Protein AF-A0AAD9PYA9-F1 (afdb_monomer_lite)

pLDDT: mean 81.04, std 16.42, range [41.53, 97.19]

Sequence (142 aa):
MELMKQCRVSPTDNPFSYLWIANCVLYSVVTAFLLHKGWKKQGSNNSSVHKRKRSKWQIIYEGKAGSIRKRISIAKAETDRLKENRKVTKRGKRNREILQKECKVLSIASLVNYMERQKCELRKLKKAFGRKKKNEEARFID

Structure (mmCIF, N/CA/C/O backbone):
data_AF-A0AAD9PYA9-F1
#
_entry.id   AF-A0AAD9PYA9-F1
#
loop_
_atom_site.group_PDB
_atom_site.id
_atom_site.type_symbol
_atom_site.label_atom_id
_atom_site.label_alt_id
_atom_site.label_comp_id
_atom_site.label_asym_id
_atom_site.label_entity_id
_atom_site.label_seq_id
_atom_site.pdbx_PDB_ins_code
_atom_site.Cartn_x
_atom_site.Cartn_y
_atom_site.Cartn_z
_atom_site.occupancy
_atom_site.B_iso_or_equiv
_atom_site.auth_seq_id
_atom_site.auth_comp_id
_atom_site.auth_asym_id
_atom_site.auth_atom_id
_atom_site.pdbx_PDB_model_num
ATOM 1 N N . MET A 1 1 ? 17.446 -36.668 -40.098 1.00 47.34 1 MET A N 1
ATOM 2 C CA . MET A 1 1 ? 17.366 -38.096 -39.706 1.00 47.34 1 MET A CA 1
ATOM 3 C C . MET A 1 1 ? 18.729 -38.804 -39.697 1.00 47.34 1 MET A C 1
ATOM 5 O O . MET A 1 1 ? 18.768 -39.981 -39.372 1.00 47.34 1 MET A O 1
ATOM 9 N N . GLU A 1 2 ? 19.853 -38.130 -39.974 1.00 52.38 2 GLU A N 1
ATOM 10 C CA . GLU A 1 2 ? 21.176 -38.786 -40.050 1.00 52.38 2 GLU A CA 1
ATOM 11 C C . GLU A 1 2 ? 21.910 -38.997 -38.719 1.00 52.38 2 GLU A C 1
ATOM 13 O O . GLU A 1 2 ? 22.774 -39.863 -38.647 1.00 52.38 2 GLU A O 1
ATOM 18 N N . LEU A 1 3 ? 21.529 -38.311 -37.635 1.00 50.03 3 LEU A N 1
ATOM 19 C CA . LEU A 1 3 ? 22.185 -38.481 -36.327 1.00 50.03 3 LEU A CA 1
ATOM 20 C C . LEU A 1 3 ? 21.914 -39.847 -35.670 1.00 50.03 3 LEU A C 1
ATOM 22 O O . LEU A 1 3 ? 22.751 -40.349 -34.929 1.00 50.03 3 LEU A O 1
ATOM 26 N N . MET A 1 4 ? 20.776 -40.488 -35.962 1.00 52.62 4 MET A N 1
ATOM 27 C CA . MET A 1 4 ? 20.427 -41.780 -35.347 1.00 52.62 4 MET A CA 1
ATOM 28 C C . MET A 1 4 ? 21.204 -42.969 -35.932 1.00 52.62 4 MET A C 1
ATOM 30 O O . MET A 1 4 ? 21.279 -44.015 -35.294 1.00 52.62 4 MET A O 1
ATOM 34 N N . LYS A 1 5 ? 21.842 -42.814 -37.102 1.00 54.00 5 LYS A N 1
ATOM 35 C CA . LYS A 1 5 ? 22.687 -43.866 -37.695 1.00 54.00 5 LYS A CA 1
ATOM 36 C C . LYS A 1 5 ? 24.074 -43.959 -37.048 1.00 54.00 5 LYS A C 1
ATOM 38 O O . LYS A 1 5 ? 24.708 -45.005 -37.140 1.00 54.00 5 LYS A O 1
ATOM 43 N N . GLN A 1 6 ? 24.536 -42.906 -36.368 1.00 54.19 6 GLN A N 1
ATOM 44 C CA . GLN A 1 6 ? 25.877 -42.857 -35.774 1.00 54.19 6 GLN A CA 1
ATOM 45 C C . GLN A 1 6 ? 25.974 -43.560 -34.406 1.00 54.19 6 GLN A C 1
ATOM 47 O O . GLN A 1 6 ? 27.059 -43.986 -34.025 1.00 54.19 6 GLN A O 1
ATOM 52 N N . CYS A 1 7 ? 24.859 -43.742 -33.685 1.00 54.41 7 CYS A N 1
ATOM 53 C CA . CYS A 1 7 ? 24.863 -44.290 -32.320 1.00 54.41 7 CYS A CA 1
ATOM 54 C C . CYS A 1 7 ? 24.651 -45.814 -32.205 1.00 54.41 7 CYS A C 1
ATOM 56 O O . CYS A 1 7 ? 24.623 -46.308 -31.085 1.00 54.41 7 CYS A O 1
ATOM 58 N N . ARG A 1 8 ? 24.508 -46.571 -33.308 1.00 55.31 8 ARG A N 1
ATOM 59 C CA . ARG A 1 8 ? 24.238 -48.035 -33.295 1.00 55.31 8 ARG A CA 1
ATOM 60 C C . ARG A 1 8 ? 23.167 -48.474 -32.269 1.00 55.31 8 ARG A C 1
ATOM 62 O O . ARG A 1 8 ? 23.304 -49.518 -31.643 1.00 55.31 8 ARG A O 1
ATOM 69 N N . VAL A 1 9 ? 22.094 -47.702 -32.086 1.00 56.06 9 VAL A N 1
ATOM 70 C CA . VAL A 1 9 ? 20.953 -48.135 -31.261 1.00 56.06 9 VAL A CA 1
ATOM 71 C C . VAL A 1 9 ? 19.814 -48.493 -32.200 1.00 56.06 9 VAL A C 1
ATOM 73 O O . VAL A 1 9 ? 19.124 -47.615 -32.716 1.00 56.06 9 VAL A O 1
ATOM 76 N N . SER A 1 10 ? 19.666 -49.789 -32.471 1.00 57.28 10 SER A N 1
ATOM 77 C CA . SER A 1 10 ? 18.515 -50.309 -33.203 1.00 57.28 10 SER A CA 1
ATOM 78 C C . SER A 1 10 ? 17.271 -50.240 -32.304 1.00 57.28 10 SER A C 1
ATOM 80 O O . SER A 1 10 ? 17.370 -50.598 -31.126 1.00 57.28 10 SER A O 1
ATOM 82 N N . PRO A 1 11 ? 16.090 -49.842 -32.819 1.00 59.34 11 PRO A N 1
ATOM 83 C CA . PRO A 1 11 ? 14.833 -49.905 -32.065 1.00 59.34 11 PRO A CA 1
ATOM 84 C C . PRO A 1 11 ? 14.515 -51.316 -31.550 1.00 59.34 11 PRO A C 1
ATOM 86 O O . PRO A 1 11 ? 13.754 -51.470 -30.599 1.00 59.34 11 PRO A O 1
ATOM 89 N N . THR A 1 12 ? 15.094 -52.329 -32.196 1.00 61.72 12 THR A N 1
ATOM 90 C CA . THR A 1 12 ? 14.860 -53.750 -31.938 1.00 61.72 12 THR A CA 1
ATOM 91 C C . THR A 1 12 ? 15.663 -54.284 -30.750 1.00 61.72 12 THR A C 1
ATOM 93 O O . THR A 1 12 ? 15.194 -55.199 -30.083 1.00 61.72 12 THR A O 1
ATOM 96 N N . ASP A 1 13 ? 16.827 -53.699 -30.445 1.00 67.25 13 ASP A N 1
ATOM 97 C CA . ASP A 1 13 ? 17.732 -54.222 -29.408 1.00 67.25 13 ASP A CA 1
ATOM 98 C C . ASP A 1 13 ? 17.467 -53.592 -28.034 1.00 67.25 13 ASP A C 1
ATOM 100 O O . ASP A 1 13 ? 17.608 -54.251 -27.004 1.00 67.25 13 ASP A O 1
ATOM 104 N N . ASN A 1 14 ? 17.075 -52.309 -27.994 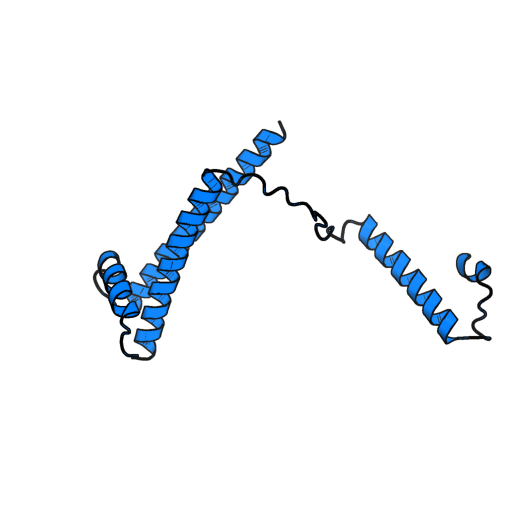1.00 67.75 14 ASN A N 1
ATOM 105 C CA . ASN A 1 14 ? 16.691 -51.646 -26.747 1.00 67.75 14 ASN A CA 1
ATOM 106 C C . ASN A 1 14 ? 15.717 -50.466 -26.981 1.00 67.75 14 ASN A C 1
ATOM 108 O O . ASN A 1 14 ? 16.143 -49.314 -27.153 1.00 67.75 14 ASN A O 1
ATOM 112 N N . PRO A 1 15 ? 14.396 -50.724 -26.980 1.00 74.88 15 PRO A N 1
ATOM 113 C CA . PRO A 1 15 ? 13.386 -49.739 -27.372 1.00 74.88 15 PRO A CA 1
ATOM 114 C C . PRO A 1 15 ? 13.323 -48.528 -26.428 1.00 74.88 15 PRO A C 1
ATOM 116 O O . PRO A 1 15 ? 13.040 -47.413 -26.870 1.00 74.88 15 PRO A O 1
ATOM 119 N N . PHE A 1 16 ? 13.645 -48.706 -25.142 1.00 74.94 16 PHE A N 1
ATOM 120 C CA . PHE A 1 16 ? 13.651 -47.618 -24.160 1.00 74.94 16 PHE A CA 1
ATOM 121 C C . PHE A 1 16 ? 14.825 -46.659 -24.358 1.00 74.94 16 PHE A C 1
ATOM 123 O O . PHE A 1 16 ? 14.646 -45.443 -24.284 1.00 74.94 16 PHE A O 1
ATOM 130 N N . SER A 1 17 ? 16.015 -47.184 -24.660 1.00 72.56 17 SER A N 1
ATOM 131 C CA . SER A 1 17 ? 17.191 -46.360 -24.956 1.00 72.56 17 SER A CA 1
ATOM 132 C C . SER A 1 17 ? 16.999 -45.561 -26.242 1.00 72.56 17 SER A C 1
ATOM 134 O O . SER A 1 17 ? 17.322 -44.374 -26.285 1.00 72.56 17 SER A O 1
ATOM 136 N N . TYR A 1 18 ? 16.411 -46.180 -27.269 1.00 78.00 18 TYR A N 1
ATOM 137 C CA . TYR A 1 18 ? 16.069 -45.489 -28.510 1.00 78.00 18 TYR A CA 1
ATOM 138 C C . TYR A 1 18 ? 15.050 -44.363 -28.272 1.00 78.00 18 TYR A C 1
ATOM 140 O O . TYR A 1 18 ? 15.261 -43.231 -28.710 1.00 78.00 18 TYR A O 1
ATOM 148 N N . LEU A 1 19 ? 13.981 -44.640 -27.513 1.00 82.44 19 LEU A N 1
ATOM 149 C CA . LEU A 1 19 ? 12.962 -43.645 -27.169 1.00 82.44 19 LEU A CA 1
ATOM 150 C C . LEU A 1 19 ? 13.542 -42.479 -26.353 1.00 82.44 19 LEU A C 1
ATOM 152 O O . LEU A 1 19 ? 13.210 -41.322 -26.612 1.00 82.44 19 LEU A O 1
ATOM 156 N N . TRP A 1 20 ? 14.438 -42.768 -25.406 1.00 81.44 20 TRP A N 1
ATOM 157 C CA . TRP A 1 20 ? 15.135 -41.757 -24.610 1.00 81.44 20 TRP A CA 1
ATOM 158 C C . TRP A 1 20 ? 15.976 -40.827 -25.490 1.00 81.44 20 TRP A C 1
ATOM 160 O O . TRP A 1 20 ? 15.843 -39.607 -25.400 1.00 81.44 20 TRP A O 1
ATOM 170 N N . ILE A 1 21 ? 16.795 -41.387 -26.387 1.00 83.81 21 ILE A N 1
ATOM 171 C CA . ILE A 1 21 ? 17.647 -40.609 -27.298 1.00 83.81 21 ILE A CA 1
ATOM 172 C C . ILE A 1 21 ? 16.791 -39.763 -28.244 1.00 83.81 21 ILE A C 1
ATOM 174 O O . ILE A 1 21 ? 17.053 -38.570 -28.404 1.00 83.81 21 ILE A O 1
ATOM 178 N N . ALA A 1 22 ? 15.736 -40.340 -28.825 1.00 83.31 22 ALA A N 1
ATOM 179 C CA . ALA A 1 22 ? 14.818 -39.613 -29.696 1.00 83.31 22 ALA A CA 1
ATOM 180 C C . ALA A 1 22 ? 14.162 -38.427 -28.967 1.00 83.31 22 ALA A C 1
ATOM 182 O O . ALA A 1 22 ? 14.118 -37.317 -29.503 1.00 83.31 22 ALA A O 1
ATOM 183 N N . ASN A 1 23 ? 13.719 -38.630 -27.723 1.00 89.12 23 ASN A N 1
ATOM 184 C CA . ASN A 1 23 ? 13.127 -37.571 -26.911 1.00 89.12 23 ASN A CA 1
ATOM 185 C C . ASN A 1 23 ? 14.155 -36.482 -26.553 1.00 89.12 23 ASN A C 1
ATOM 187 O O . ASN A 1 23 ? 13.871 -35.291 -26.682 1.00 89.12 23 ASN A O 1
ATOM 191 N N . CYS A 1 24 ? 15.388 -36.863 -26.199 1.00 85.81 24 CYS A N 1
ATOM 192 C CA . CYS A 1 24 ? 16.476 -35.915 -25.950 1.00 85.81 24 CYS A CA 1
ATOM 193 C C . CYS A 1 24 ? 16.792 -35.055 -27.181 1.00 85.81 24 CYS A C 1
ATOM 195 O O . CYS A 1 24 ? 16.956 -33.839 -27.054 1.00 85.81 24 CYS A O 1
ATOM 197 N N . VAL A 1 25 ? 16.856 -35.655 -28.373 1.00 88.31 25 VAL A N 1
ATOM 198 C CA . VAL A 1 25 ? 17.116 -34.928 -29.625 1.00 88.31 25 VAL A CA 1
ATOM 199 C C . VAL A 1 25 ? 15.974 -33.962 -29.937 1.00 88.31 25 VAL A C 1
ATOM 201 O O . VAL A 1 25 ? 16.229 -32.783 -30.184 1.00 88.31 25 VAL A O 1
ATOM 204 N N . LEU A 1 26 ? 14.719 -34.419 -29.862 1.00 88.75 26 LEU A N 1
ATOM 205 C CA . LEU A 1 26 ? 13.545 -33.568 -30.081 1.00 88.75 26 LEU A CA 1
ATOM 206 C C . LEU A 1 26 ? 13.510 -32.388 -29.102 1.00 88.75 26 LEU A C 1
ATOM 208 O O . LEU A 1 26 ? 13.356 -31.241 -29.523 1.00 88.75 26 LEU A O 1
ATOM 212 N N . TYR A 1 27 ? 13.736 -32.642 -27.811 1.00 86.50 27 TYR A N 1
ATOM 213 C CA . TYR A 1 27 ? 13.796 -31.596 -26.792 1.00 86.50 27 TYR A CA 1
ATOM 214 C C . TYR A 1 27 ? 14.923 -30.587 -27.064 1.00 86.50 27 TYR A C 1
ATOM 216 O O . TYR A 1 27 ? 14.723 -29.376 -26.955 1.00 86.50 27 TYR A O 1
ATOM 224 N N . SER A 1 28 ? 16.102 -31.058 -27.476 1.00 85.69 28 SER A N 1
ATOM 225 C CA . SER A 1 28 ? 17.258 -30.199 -27.775 1.00 85.69 28 SER A CA 1
ATOM 226 C C . SER A 1 28 ? 16.997 -29.283 -28.975 1.00 85.69 28 SER A C 1
ATOM 228 O O . SER A 1 28 ? 17.284 -28.089 -28.919 1.00 85.69 28 SER A O 1
ATOM 230 N N . VAL A 1 29 ? 16.376 -29.803 -30.037 1.00 89.44 29 VAL A N 1
ATOM 231 C CA . VAL A 1 29 ? 16.001 -29.011 -31.220 1.00 89.44 29 VAL A CA 1
ATOM 232 C C . VAL A 1 29 ? 14.927 -27.975 -30.876 1.00 89.44 29 VAL A C 1
ATOM 234 O O . VAL A 1 29 ? 15.071 -26.804 -31.227 1.00 89.44 29 VAL A O 1
ATOM 237 N N . VAL A 1 30 ? 13.880 -28.368 -30.141 1.00 85.50 30 VAL A N 1
ATOM 238 C CA . VAL A 1 30 ? 12.804 -27.452 -29.724 1.00 85.50 30 VAL A CA 1
ATOM 239 C C . VAL A 1 30 ? 13.344 -26.351 -28.813 1.00 85.50 30 VAL A C 1
ATOM 241 O O . VAL A 1 30 ? 13.028 -25.176 -29.001 1.00 85.50 30 VAL A O 1
ATOM 244 N N . THR A 1 31 ? 14.198 -26.693 -27.848 1.00 80.00 31 THR A N 1
ATOM 245 C CA . THR A 1 31 ? 14.806 -25.703 -26.948 1.00 80.00 31 THR A CA 1
ATOM 246 C C . THR A 1 31 ? 15.762 -24.761 -27.676 1.00 80.00 31 THR A C 1
ATOM 248 O O . THR A 1 31 ? 15.709 -23.560 -27.412 1.00 80.00 31 THR A O 1
ATOM 251 N N . ALA A 1 32 ? 16.574 -25.248 -28.619 1.00 83.81 32 ALA A N 1
ATOM 252 C CA . ALA A 1 32 ? 17.434 -24.407 -29.454 1.00 83.81 32 ALA A CA 1
ATOM 253 C C . ALA A 1 32 ? 16.614 -23.469 -30.356 1.00 83.81 32 ALA A C 1
ATOM 255 O O . ALA A 1 32 ? 16.926 -22.283 -30.461 1.00 83.81 32 ALA A O 1
ATOM 256 N N . PHE A 1 33 ? 15.516 -23.958 -30.937 1.00 83.44 33 PHE A N 1
ATOM 257 C CA . PHE A 1 33 ? 14.595 -23.151 -31.738 1.00 83.44 33 PHE A CA 1
ATOM 258 C C . PHE A 1 33 ? 13.902 -22.056 -30.908 1.00 83.44 33 PHE A C 1
ATOM 260 O O . PHE A 1 33 ? 13.868 -20.893 -31.313 1.00 83.44 33 PHE A O 1
ATOM 267 N N . LEU A 1 34 ? 13.412 -22.394 -29.709 1.00 79.44 34 LEU A N 1
ATOM 268 C CA . LEU A 1 34 ? 12.821 -21.434 -28.765 1.00 79.44 34 LEU A CA 1
ATOM 269 C C . LEU A 1 34 ? 13.840 -20.400 -28.260 1.00 79.44 34 LEU A C 1
ATOM 271 O O . LEU A 1 34 ? 13.479 -19.246 -28.009 1.00 79.44 34 LEU A O 1
ATOM 275 N N . LEU A 1 35 ? 15.109 -20.796 -28.118 1.00 76.38 35 LEU A N 1
ATOM 276 C CA . LEU A 1 35 ? 16.209 -19.892 -27.788 1.00 76.38 35 LEU A CA 1
ATOM 277 C C . LEU A 1 35 ? 16.497 -18.932 -28.954 1.00 76.38 35 LEU A C 1
ATOM 279 O O . LEU A 1 35 ? 16.586 -17.727 -28.740 1.00 76.38 35 LEU A O 1
ATOM 283 N N . HIS A 1 36 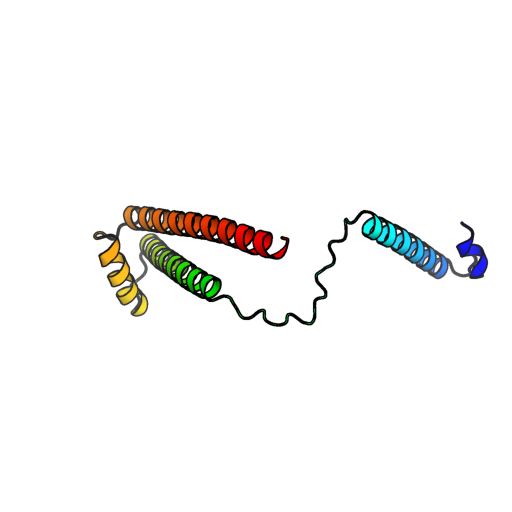? 16.574 -19.446 -30.186 1.00 75.62 36 HIS A N 1
ATOM 284 C CA . HIS A 1 36 ? 16.863 -18.658 -31.388 1.00 75.62 36 HIS A CA 1
ATOM 285 C C . HIS A 1 36 ? 15.749 -17.653 -31.725 1.00 75.62 36 HIS A C 1
ATOM 287 O O . HIS A 1 36 ? 16.027 -16.529 -32.131 1.00 75.62 36 HIS A O 1
ATOM 293 N N . LYS A 1 37 ? 14.478 -18.006 -31.482 1.00 75.75 37 LYS A N 1
ATOM 294 C CA . LYS A 1 37 ? 13.326 -17.092 -31.618 1.00 75.75 37 LYS A CA 1
ATOM 295 C C . LYS A 1 37 ? 13.189 -16.079 -30.467 1.00 75.75 37 LYS A C 1
ATOM 297 O O . LYS A 1 37 ? 12.232 -15.308 -30.450 1.00 75.75 37 LYS A O 1
ATOM 302 N N . GLY A 1 38 ? 14.112 -16.069 -29.499 1.00 60.22 38 GLY A N 1
ATOM 303 C CA . GLY A 1 38 ? 14.124 -15.108 -28.390 1.00 60.22 38 GLY A CA 1
ATOM 304 C C . GLY A 1 38 ? 13.003 -15.304 -27.362 1.00 60.22 38 GLY A C 1
ATOM 305 O O . GLY A 1 38 ? 12.759 -14.425 -26.536 1.00 60.22 38 GLY A O 1
ATOM 306 N N . TRP A 1 39 ? 12.306 -16.444 -27.391 1.00 60.44 39 TRP A N 1
ATOM 307 C CA . TRP A 1 39 ? 11.188 -16.733 -26.483 1.00 60.44 39 TRP A CA 1
ATOM 308 C C . TRP A 1 39 ? 11.645 -17.180 -25.099 1.00 60.44 39 TRP A C 1
ATOM 310 O O . TRP A 1 39 ? 10.949 -16.952 -24.107 1.00 60.44 39 TRP A O 1
ATOM 320 N N . LYS A 1 40 ? 12.857 -17.729 -24.991 1.00 50.62 40 LYS A N 1
ATOM 321 C CA . LYS A 1 40 ? 13.517 -17.854 -23.697 1.00 50.62 40 LYS A CA 1
ATOM 322 C C . LYS A 1 40 ? 14.138 -16.501 -23.361 1.00 50.62 40 LYS A C 1
ATOM 324 O O . LYS A 1 40 ? 15.271 -16.216 -23.743 1.00 50.62 40 LYS A O 1
ATOM 329 N N . LYS A 1 41 ? 13.416 -15.668 -22.600 1.00 56.25 41 LYS A N 1
ATOM 330 C CA . LYS A 1 41 ? 14.090 -14.668 -21.760 1.00 56.25 41 LYS A CA 1
ATOM 331 C C . LYS A 1 41 ? 15.190 -15.427 -21.034 1.00 56.25 41 LYS A C 1
ATOM 333 O O . LYS A 1 41 ? 14.875 -16.384 -20.325 1.00 56.25 41 LYS A O 1
ATOM 338 N N . GLN A 1 42 ? 16.450 -15.040 -21.227 1.00 47.34 42 GLN A N 1
ATOM 339 C CA . GLN A 1 42 ? 17.488 -15.398 -20.275 1.00 47.34 42 GLN A CA 1
ATOM 340 C C . GLN A 1 42 ? 16.890 -15.126 -18.893 1.00 47.34 42 GLN A C 1
ATOM 342 O O . GLN A 1 42 ? 16.638 -13.974 -18.531 1.00 47.34 42 GLN A O 1
ATOM 347 N N . GLY A 1 43 ? 16.595 -16.193 -18.144 1.00 46.59 43 GLY A N 1
ATOM 348 C CA . GLY A 1 43 ? 16.585 -16.090 -16.699 1.00 46.59 43 GLY A CA 1
ATOM 349 C C . GLY A 1 43 ? 17.922 -15.452 -16.390 1.00 46.59 43 GLY A C 1
ATOM 350 O O . GLY A 1 43 ? 18.951 -15.969 -16.821 1.00 46.59 43 GLY A O 1
ATOM 351 N N . SER A 1 44 ? 17.874 -14.247 -15.839 1.00 44.88 44 SER A N 1
ATOM 352 C CA . SER A 1 44 ? 19.029 -13.399 -15.620 1.00 44.88 44 SER A CA 1
ATOM 353 C C . SER A 1 44 ? 20.012 -14.127 -14.708 1.00 44.88 44 SER A C 1
ATOM 355 O O . SER A 1 44 ? 19.996 -13.938 -13.493 1.00 44.88 44 SER A O 1
ATOM 357 N N . ASN A 1 45 ? 20.877 -14.949 -15.294 1.00 41.72 45 ASN A N 1
ATOM 358 C CA . ASN A 1 45 ? 22.115 -15.405 -14.697 1.00 41.72 45 ASN A CA 1
ATOM 359 C C . ASN A 1 45 ? 23.081 -14.220 -14.716 1.00 41.72 45 ASN A C 1
ATOM 361 O O . ASN A 1 45 ? 24.085 -14.222 -15.410 1.00 41.72 45 ASN A O 1
ATOM 365 N N . ASN A 1 46 ? 22.739 -13.197 -13.935 1.00 42.59 46 ASN A N 1
ATOM 366 C CA . ASN A 1 46 ? 23.707 -12.268 -13.384 1.00 42.59 46 ASN A CA 1
ATOM 367 C C . ASN A 1 46 ? 23.863 -12.638 -11.911 1.00 42.59 46 ASN A C 1
ATOM 369 O O . ASN A 1 46 ? 23.429 -11.925 -11.003 1.00 42.59 46 ASN A O 1
ATOM 373 N N . SER A 1 47 ? 24.507 -13.780 -11.680 1.00 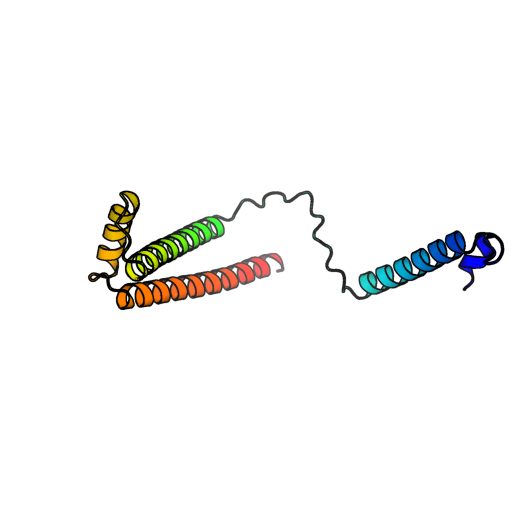43.38 47 SER A N 1
ATOM 374 C CA . SER A 1 47 ? 25.249 -14.074 -10.456 1.00 43.38 47 SER A CA 1
ATOM 375 C C . SER A 1 47 ? 26.474 -13.156 -10.384 1.00 43.38 47 SER A C 1
ATOM 377 O O . SER A 1 47 ? 27.610 -13.584 -10.520 1.00 43.38 47 SER A O 1
ATOM 379 N N . SER A 1 48 ? 26.198 -11.864 -10.256 1.00 43.56 48 SER A N 1
ATOM 380 C CA . SER A 1 48 ? 27.085 -10.774 -9.855 1.00 43.56 48 SER A CA 1
ATOM 381 C C . SER A 1 48 ? 26.283 -9.489 -10.039 1.00 43.56 48 SER A C 1
ATOM 383 O O . SER A 1 48 ? 26.613 -8.592 -10.812 1.00 43.56 48 SER A O 1
ATOM 385 N N . VAL A 1 49 ? 25.175 -9.368 -9.299 1.00 45.19 49 VAL A N 1
ATOM 386 C CA . VAL A 1 49 ? 24.650 -8.037 -8.997 1.00 45.19 49 VAL A CA 1
ATOM 387 C C . VAL A 1 49 ? 25.739 -7.363 -8.166 1.00 45.19 49 VAL A C 1
ATOM 389 O O . VAL A 1 49 ? 25.709 -7.388 -6.936 1.00 45.19 49 VAL A O 1
ATOM 392 N N . HIS A 1 50 ? 26.719 -6.746 -8.835 1.00 41.53 50 HIS A N 1
ATOM 393 C CA . HIS A 1 50 ? 27.294 -5.508 -8.350 1.00 41.53 50 HIS A CA 1
ATOM 394 C C . HIS A 1 50 ? 26.087 -4.717 -7.874 1.00 41.53 50 HIS A C 1
ATOM 396 O O . HIS A 1 50 ? 25.243 -4.336 -8.690 1.00 41.53 50 HIS A O 1
ATOM 402 N N . LYS A 1 51 ? 25.917 -4.605 -6.550 1.00 50.19 51 LYS A N 1
ATOM 403 C CA . LYS A 1 51 ? 24.888 -3.764 -5.951 1.00 50.19 51 LYS A CA 1
ATOM 404 C C . LYS A 1 51 ? 25.195 -2.374 -6.481 1.00 50.19 51 LYS A C 1
ATOM 406 O O . LYS A 1 51 ? 25.999 -1.665 -5.881 1.00 50.19 51 LYS A O 1
ATOM 411 N N . ARG A 1 52 ? 24.626 -2.017 -7.642 1.00 57.00 52 ARG A N 1
ATOM 412 C CA . ARG A 1 52 ? 24.723 -0.676 -8.208 1.00 57.00 52 ARG A CA 1
ATOM 413 C C . ARG A 1 52 ? 24.350 0.221 -7.049 1.00 57.00 52 ARG A C 1
ATOM 415 O O . ARG A 1 52 ? 23.272 0.046 -6.475 1.00 57.00 52 ARG A O 1
ATOM 422 N N . LYS A 1 53 ? 25.304 1.052 -6.628 1.00 66.19 53 LYS A N 1
ATOM 423 C CA . LYS A 1 53 ? 25.185 1.903 -5.447 1.00 66.19 53 LYS A CA 1
ATOM 424 C C . LYS A 1 53 ? 23.829 2.593 -5.569 1.00 66.19 53 LYS A C 1
ATOM 426 O O . LYS A 1 53 ? 23.600 3.318 -6.537 1.00 66.19 53 LYS A O 1
ATOM 431 N N . ARG A 1 54 ? 22.886 2.229 -4.690 1.00 68.75 54 ARG A N 1
ATOM 432 C CA . ARG A 1 54 ? 21.477 2.621 -4.823 1.00 68.75 54 ARG A CA 1
ATOM 433 C C . ARG A 1 54 ? 21.446 4.136 -4.947 1.00 68.75 54 ARG A C 1
ATOM 435 O O . ARG A 1 54 ? 21.993 4.820 -4.081 1.00 68.75 54 ARG A O 1
ATOM 442 N N . SER A 1 55 ? 20.873 4.658 -6.030 1.00 80.56 55 SER A N 1
ATOM 443 C CA . SER A 1 55 ? 20.922 6.101 -6.243 1.00 80.56 55 SER A CA 1
ATOM 444 C C . SER A 1 55 ? 20.179 6.799 -5.102 1.00 80.56 55 SER A C 1
ATOM 446 O O . SER A 1 55 ? 19.180 6.287 -4.583 1.00 80.56 55 SER A O 1
ATOM 448 N N . LYS A 1 56 ? 20.652 7.980 -4.689 1.00 86.75 56 LYS A N 1
ATOM 449 C CA . LYS A 1 56 ? 20.034 8.763 -3.602 1.00 86.75 56 LYS A CA 1
ATOM 450 C C . LYS A 1 56 ? 18.520 8.916 -3.810 1.00 86.75 56 LYS A C 1
ATOM 452 O O . LYS A 1 56 ? 17.734 8.800 -2.874 1.00 86.75 56 LYS A O 1
ATOM 457 N N . TRP A 1 57 ? 18.101 9.092 -5.062 1.00 83.12 57 TRP A N 1
ATOM 458 C CA . TRP A 1 57 ? 16.699 9.216 -5.452 1.00 83.12 57 TRP A CA 1
ATOM 459 C C . TRP A 1 57 ? 15.896 7.916 -5.329 1.00 83.12 57 TRP A C 1
ATOM 461 O O . TRP A 1 57 ? 14.730 7.979 -4.937 1.00 83.12 57 TRP A O 1
ATOM 471 N N . GLN A 1 58 ? 16.494 6.750 -5.598 1.00 87.25 58 GLN A N 1
ATOM 472 C CA . GLN A 1 58 ? 15.850 5.453 -5.355 1.00 87.25 58 GLN A CA 1
ATOM 473 C C . GLN A 1 58 ? 15.579 5.235 -3.865 1.00 87.25 58 GLN A C 1
ATOM 475 O O . GLN A 1 58 ? 14.471 4.849 -3.504 1.00 87.25 58 GLN A O 1
ATOM 480 N N . ILE A 1 59 ? 16.544 5.558 -2.999 1.00 89.88 59 ILE A N 1
ATOM 481 C CA . ILE A 1 59 ? 16.388 5.438 -1.540 1.00 89.88 59 ILE A CA 1
ATOM 482 C C . ILE A 1 59 ? 15.250 6.342 -1.046 1.00 89.88 59 ILE A C 1
ATOM 484 O O . ILE A 1 59 ? 14.371 5.896 -0.307 1.00 89.88 59 ILE A O 1
ATOM 488 N N . ILE A 1 60 ? 15.217 7.599 -1.502 1.00 90.81 60 ILE A N 1
ATOM 489 C CA . ILE A 1 60 ? 14.147 8.548 -1.158 1.00 90.81 60 ILE A CA 1
ATOM 490 C C . ILE A 1 60 ? 12.781 8.024 -1.624 1.00 90.81 60 ILE A C 1
ATOM 492 O O . ILE A 1 60 ? 11.802 8.091 -0.876 1.00 90.81 60 ILE A O 1
ATOM 496 N N . TYR A 1 61 ? 12.699 7.499 -2.850 1.00 92.56 61 TYR A N 1
ATOM 497 C CA . TYR A 1 61 ? 11.469 6.913 -3.376 1.00 92.56 61 TYR A CA 1
ATOM 498 C C . TYR A 1 61 ? 11.005 5.721 -2.535 1.00 92.56 61 TYR A C 1
ATOM 500 O O . TYR A 1 61 ? 9.836 5.663 -2.160 1.00 92.56 61 TYR A O 1
ATOM 508 N N . GLU A 1 62 ? 11.900 4.790 -2.212 1.00 91.38 62 GLU A N 1
ATOM 509 C CA . GLU A 1 62 ? 11.567 3.614 -1.411 1.00 91.38 62 GLU A CA 1
ATOM 510 C C . GLU A 1 62 ? 11.105 3.992 -0.007 1.00 91.38 62 GLU A C 1
ATOM 512 O O . GLU A 1 62 ? 10.116 3.435 0.470 1.00 91.38 62 GLU A O 1
ATOM 517 N N . GLY A 1 63 ? 11.741 4.987 0.616 1.00 94.06 63 GLY A N 1
ATOM 518 C CA . GLY A 1 63 ? 11.304 5.536 1.898 1.00 94.06 63 GLY A CA 1
ATOM 519 C C . GLY A 1 63 ? 9.885 6.106 1.828 1.00 94.06 63 GLY A C 1
ATOM 520 O O . GLY A 1 63 ? 9.032 5.756 2.647 1.00 94.06 63 GLY A O 1
ATOM 521 N N . LYS A 1 64 ? 9.591 6.921 0.805 1.00 94.31 64 LYS A N 1
ATOM 522 C CA . LYS A 1 64 ? 8.246 7.482 0.573 1.00 94.31 64 LYS A CA 1
ATOM 523 C C . LYS A 1 64 ? 7.210 6.399 0.257 1.00 94.31 64 LYS A C 1
ATOM 525 O O . LYS A 1 64 ? 6.105 6.412 0.789 1.00 94.31 64 LYS A O 1
ATOM 530 N N . ALA A 1 65 ? 7.549 5.427 -0.583 1.00 94.56 65 ALA A N 1
ATOM 531 C CA . ALA A 1 65 ? 6.652 4.326 -0.914 1.00 94.56 65 ALA A CA 1
ATOM 532 C C . ALA A 1 65 ? 6.392 3.429 0.308 1.00 94.56 65 ALA A C 1
ATOM 534 O O . ALA A 1 65 ? 5.264 2.980 0.518 1.00 94.56 65 ALA A O 1
ATOM 535 N N . GLY A 1 66 ? 7.420 3.182 1.122 1.00 95.44 66 GLY A N 1
ATOM 536 C CA . GLY A 1 66 ? 7.334 2.421 2.363 1.00 95.44 66 GLY A CA 1
ATOM 537 C C . GLY A 1 66 ? 6.435 3.095 3.394 1.00 95.44 66 GLY A C 1
ATOM 538 O O . GLY A 1 66 ? 5.572 2.433 3.973 1.00 95.44 66 GLY A O 1
ATOM 539 N N . SER A 1 67 ? 6.562 4.413 3.574 1.00 95.38 67 SER A N 1
ATOM 540 C CA . SER A 1 67 ? 5.707 5.163 4.499 1.00 95.38 67 SER A CA 1
ATOM 541 C C . SER A 1 67 ? 4.235 5.141 4.070 1.00 95.38 67 SER A C 1
ATOM 543 O O . SER A 1 67 ? 3.370 4.870 4.904 1.00 95.38 67 SER A O 1
ATOM 545 N N . ILE A 1 68 ? 3.944 5.302 2.774 1.00 95.06 68 ILE A N 1
ATOM 546 C CA . ILE A 1 68 ? 2.575 5.209 2.239 1.00 95.06 68 ILE A CA 1
ATOM 547 C C . ILE A 1 68 ? 2.005 3.792 2.418 1.00 95.06 68 ILE A C 1
ATOM 549 O O . ILE A 1 68 ? 0.879 3.630 2.888 1.00 95.06 68 ILE A O 1
ATOM 553 N N . ARG A 1 69 ? 2.779 2.738 2.118 1.00 95.69 69 ARG A N 1
ATOM 554 C CA . ARG A 1 69 ? 2.343 1.343 2.342 1.00 95.69 69 ARG A CA 1
ATOM 555 C C . ARG A 1 69 ? 2.044 1.068 3.812 1.00 95.69 69 ARG A C 1
ATOM 557 O O . ARG A 1 69 ? 1.049 0.413 4.115 1.00 95.69 69 ARG A O 1
ATOM 564 N N . LYS A 1 70 ? 2.872 1.592 4.721 1.00 95.75 70 LYS A N 1
ATOM 565 C CA . LYS A 1 70 ? 2.656 1.479 6.167 1.00 95.75 70 LYS A CA 1
ATOM 566 C C . LYS A 1 70 ? 1.344 2.147 6.583 1.00 95.75 70 LYS A C 1
ATOM 568 O O . LYS A 1 70 ? 0.576 1.530 7.313 1.00 95.75 70 LYS A O 1
ATOM 573 N N . ARG A 1 71 ? 1.049 3.351 6.079 1.00 94.94 71 ARG A N 1
ATOM 574 C CA . ARG A 1 71 ? -0.228 4.049 6.327 1.00 94.94 71 ARG A CA 1
ATOM 575 C C . ARG A 1 71 ? -1.432 3.249 5.829 1.00 94.94 71 ARG A C 1
ATOM 577 O O . ARG A 1 71 ? -2.386 3.065 6.578 1.00 94.94 71 ARG A O 1
ATOM 584 N N . ILE A 1 72 ? -1.354 2.699 4.614 1.00 95.50 72 ILE A N 1
ATOM 585 C CA . ILE A 1 72 ? -2.402 1.827 4.054 1.00 95.50 72 ILE A CA 1
ATOM 586 C C . ILE A 1 72 ? -2.608 0.589 4.934 1.00 95.50 72 ILE A C 1
ATOM 588 O O . ILE A 1 72 ? -3.742 0.238 5.242 1.00 95.50 72 ILE A O 1
ATOM 592 N N . SER A 1 73 ? -1.523 -0.063 5.362 1.00 96.00 73 SER A N 1
ATOM 593 C CA . SER A 1 73 ? -1.593 -1.246 6.226 1.00 96.00 73 SER A CA 1
ATOM 594 C C . SER A 1 73 ? -2.226 -0.937 7.584 1.00 96.00 73 SER A C 1
ATOM 596 O O . SER A 1 73 ? -3.033 -1.728 8.063 1.00 96.00 73 SER A O 1
ATOM 598 N N . ILE A 1 74 ? -1.892 0.210 8.181 1.00 94.50 74 ILE A N 1
ATOM 599 C CA . ILE A 1 74 ? -2.470 0.657 9.452 1.00 94.50 74 ILE A CA 1
ATOM 600 C C . ILE A 1 74 ? -3.976 0.909 9.305 1.00 94.50 74 ILE A C 1
ATOM 602 O O . ILE A 1 74 ? -4.757 0.397 10.102 1.00 94.50 74 ILE A O 1
ATOM 606 N N . ALA A 1 75 ? -4.386 1.648 8.273 1.00 93.81 75 ALA A N 1
ATOM 607 C CA . ALA A 1 75 ? -5.796 1.943 8.027 1.00 93.81 75 ALA A CA 1
ATOM 608 C C . ALA A 1 75 ? -6.613 0.683 7.706 1.00 93.81 75 ALA A C 1
ATOM 610 O O . ALA A 1 75 ? -7.744 0.545 8.171 1.00 93.81 75 ALA A O 1
ATOM 611 N N . LYS A 1 76 ? -6.025 -0.268 6.969 1.00 95.00 76 LYS A N 1
ATOM 612 C CA . LYS A 1 76 ? -6.645 -1.570 6.707 1.00 95.00 76 LYS A CA 1
ATOM 613 C C . LYS A 1 76 ? -6.873 -2.348 8.003 1.00 95.00 76 LYS A C 1
ATOM 615 O O . LYS A 1 76 ? -7.991 -2.779 8.246 1.00 95.00 76 LYS A O 1
ATOM 620 N N . ALA A 1 77 ? -5.854 -2.449 8.857 1.00 93.81 77 ALA A N 1
ATOM 621 C CA . ALA A 1 77 ? -5.975 -3.140 10.139 1.00 93.81 77 ALA A CA 1
ATOM 622 C C . ALA A 1 77 ? -7.057 -2.520 11.043 1.00 93.81 77 ALA A C 1
ATOM 624 O O . ALA A 1 77 ? -7.791 -3.248 11.704 1.00 93.81 77 ALA A O 1
ATOM 625 N N . GLU A 1 78 ? -7.188 -1.189 11.051 1.00 92.69 78 GLU A N 1
ATOM 626 C CA . GLU A 1 78 ? -8.256 -0.518 11.805 1.00 92.69 78 GLU A CA 1
ATOM 627 C C . GLU A 1 78 ? -9.641 -0.769 11.190 1.00 92.69 78 GLU A C 1
ATOM 629 O O . GLU A 1 78 ? -10.611 -0.962 11.919 1.00 92.69 78 GLU A O 1
ATOM 634 N N . THR A 1 79 ? -9.735 -0.832 9.860 1.00 93.81 79 THR A N 1
ATOM 635 C CA . THR A 1 79 ? -10.983 -1.172 9.159 1.00 93.81 79 THR A CA 1
ATOM 636 C C . THR A 1 79 ? -11.430 -2.596 9.489 1.00 93.81 79 THR A C 1
ATOM 638 O O . THR A 1 79 ? -12.595 -2.808 9.813 1.00 93.81 79 THR A O 1
ATOM 641 N N . ASP A 1 80 ? -10.511 -3.562 9.446 1.00 92.88 80 ASP A N 1
ATOM 642 C CA . ASP A 1 80 ? -10.800 -4.967 9.755 1.00 92.88 80 ASP A CA 1
ATOM 643 C C . ASP A 1 80 ? -11.202 -5.123 11.235 1.00 92.88 80 ASP A C 1
ATOM 645 O O . ASP A 1 80 ? -12.208 -5.761 11.542 1.00 92.88 80 ASP A O 1
ATOM 649 N N . ARG A 1 81 ? -10.520 -4.413 12.151 1.00 93.12 81 ARG A N 1
ATOM 650 C CA . ARG A 1 81 ? -10.902 -4.346 13.572 1.00 93.12 81 ARG A CA 1
ATOM 651 C C . ARG A 1 81 ? -12.325 -3.819 13.768 1.00 93.12 81 ARG A C 1
ATOM 653 O O . ARG A 1 81 ? -13.054 -4.377 14.584 1.00 93.12 81 ARG A O 1
ATOM 660 N N . LEU A 1 82 ? -12.694 -2.735 13.077 1.00 91.38 82 LEU A N 1
ATOM 661 C CA . LEU A 1 82 ? -14.035 -2.147 13.160 1.00 91.38 82 LEU A CA 1
ATOM 662 C C . LEU A 1 82 ? -15.105 -3.094 12.608 1.00 91.38 82 LEU A C 1
ATOM 664 O O . LEU A 1 82 ? -16.179 -3.174 13.188 1.00 91.38 82 LEU A O 1
ATOM 668 N N . LYS A 1 83 ? -14.810 -3.835 11.534 1.00 91.88 83 LYS A N 1
ATOM 669 C CA . LYS A 1 83 ? -15.733 -4.834 10.973 1.00 91.88 83 LYS A CA 1
ATOM 670 C C . LYS A 1 83 ? -15.985 -6.004 11.921 1.00 91.88 83 LYS A C 1
ATOM 672 O O . LYS A 1 83 ? -17.109 -6.469 12.031 1.00 91.88 83 LYS A O 1
ATOM 677 N N . GLU A 1 84 ? -14.946 -6.468 12.607 1.00 93.38 84 GLU A N 1
ATOM 678 C CA . GLU A 1 84 ? -15.019 -7.617 13.518 1.00 93.38 84 GLU A CA 1
ATOM 679 C C . GLU A 1 84 ? -15.296 -7.209 14.979 1.00 93.38 84 GLU A C 1
ATOM 681 O O . GLU A 1 84 ? -15.256 -8.056 15.869 1.00 93.38 84 GLU A O 1
ATOM 686 N N . ASN A 1 85 ? -15.511 -5.914 15.256 1.00 90.62 85 ASN A N 1
ATOM 687 C CA . ASN A 1 85 ? -15.689 -5.346 16.601 1.00 90.62 85 ASN A CA 1
ATOM 688 C C . ASN A 1 85 ? -14.608 -5.763 17.622 1.00 90.62 85 ASN A C 1
ATOM 690 O O . ASN A 1 85 ? -14.852 -5.877 18.825 1.00 90.62 85 ASN A O 1
ATOM 694 N N . ARG A 1 86 ? -13.371 -5.969 17.158 1.00 90.81 86 ARG A N 1
ATOM 695 C CA . ARG A 1 86 ? -12.261 -6.429 18.006 1.00 90.81 86 ARG A CA 1
ATOM 696 C C . ARG A 1 86 ? -11.763 -5.334 18.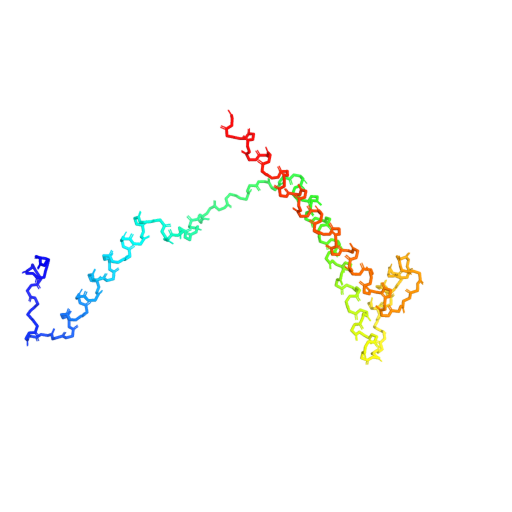958 1.00 90.81 86 ARG A C 1
ATOM 698 O O . ARG A 1 86 ? -11.733 -4.138 18.632 1.00 90.81 86 ARG A O 1
ATOM 705 N N . LYS A 1 87 ? -11.280 -5.759 20.133 1.00 90.94 87 LYS A N 1
ATOM 706 C CA . LYS A 1 87 ? -10.646 -4.878 21.131 1.00 90.94 87 LYS A CA 1
ATOM 707 C C . LYS A 1 87 ? -9.371 -4.229 20.573 1.00 90.94 87 LYS A C 1
ATOM 709 O O . LYS A 1 87 ? -8.624 -4.825 19.798 1.00 90.94 87 LYS A O 1
ATOM 714 N N . VAL A 1 88 ? -9.104 -2.991 20.990 1.00 90.31 88 VAL A N 1
ATOM 715 C CA . VAL A 1 88 ? -7.929 -2.226 20.542 1.00 90.31 88 VAL A CA 1
ATOM 716 C C . VAL A 1 88 ? -6.678 -2.672 21.304 1.00 90.31 88 VAL A C 1
ATOM 718 O O . VAL A 1 88 ? -6.612 -2.563 22.527 1.00 90.31 88 VAL A O 1
ATOM 721 N N . THR A 1 89 ? -5.649 -3.112 20.579 1.00 91.81 89 THR A N 1
ATOM 722 C CA . THR A 1 89 ? -4.342 -3.467 21.160 1.00 91.81 89 THR A CA 1
ATOM 723 C C . THR A 1 89 ? -3.513 -2.223 21.508 1.00 91.81 89 THR A C 1
ATOM 725 O O . THR A 1 89 ? -3.755 -1.132 20.989 1.00 91.81 89 THR A O 1
ATOM 728 N N . LYS A 1 90 ? -2.459 -2.363 22.330 1.00 92.62 90 LYS A N 1
ATOM 729 C CA . LYS A 1 90 ? -1.534 -1.254 22.666 1.00 92.62 90 LYS A CA 1
ATOM 730 C C . LYS A 1 90 ? -0.926 -0.598 21.417 1.00 92.62 90 LYS A C 1
ATOM 732 O O . LYS A 1 90 ? -0.822 0.624 21.339 1.00 92.62 90 LYS A O 1
ATOM 737 N N . ARG A 1 91 ? -0.572 -1.407 20.412 1.00 90.75 91 ARG A N 1
ATOM 738 C CA . ARG A 1 91 ? -0.109 -0.928 19.100 1.00 90.75 91 ARG A CA 1
ATOM 739 C C . ARG A 1 91 ? -1.233 -0.243 18.318 1.00 90.75 91 ARG A C 1
ATOM 741 O O . ARG A 1 91 ? -0.991 0.787 17.696 1.00 90.75 91 ARG A O 1
ATOM 748 N N . GLY A 1 92 ? -2.446 -0.792 18.387 1.00 90.31 92 GLY A N 1
ATOM 749 C CA . GLY A 1 92 ? -3.651 -0.202 17.809 1.00 90.31 92 GLY A CA 1
ATOM 750 C C . GLY A 1 9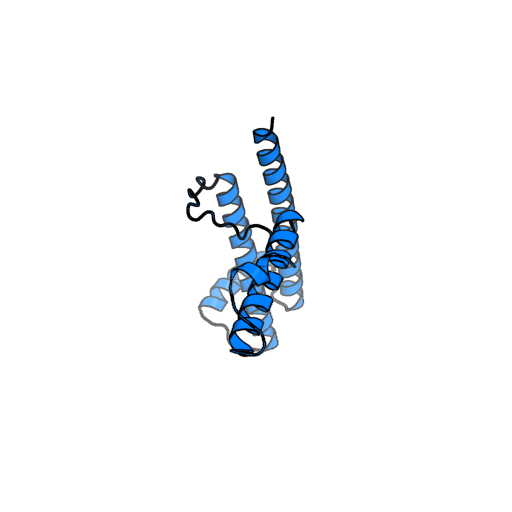2 ? -3.914 1.213 18.321 1.00 90.31 92 GLY A C 1
ATOM 751 O O . GLY A 1 92 ? -4.156 2.093 17.508 1.00 90.31 92 GLY A O 1
ATOM 752 N N . LYS A 1 93 ? -3.758 1.471 19.628 1.00 91.94 93 LYS A N 1
ATOM 753 C CA . LYS A 1 93 ? -3.933 2.818 20.212 1.00 91.94 93 LYS A CA 1
ATOM 754 C C . LYS A 1 93 ? -3.018 3.863 19.556 1.00 91.94 93 LYS A C 1
ATOM 756 O O . LYS A 1 93 ? -3.509 4.859 19.040 1.00 91.94 93 LYS A O 1
ATOM 761 N N . ARG A 1 94 ? -1.714 3.576 19.458 1.00 92.38 94 ARG A N 1
ATOM 762 C CA . ARG A 1 94 ? -0.729 4.466 18.803 1.00 92.38 94 ARG A CA 1
ATOM 763 C C . ARG A 1 94 ? -1.044 4.699 17.324 1.00 92.38 94 ARG A C 1
ATOM 765 O O . ARG A 1 94 ? -0.943 5.806 16.813 1.00 92.38 94 ARG A O 1
ATOM 772 N N . ASN A 1 95 ? -1.437 3.640 16.620 1.00 91.94 95 ASN A N 1
ATOM 773 C CA . ASN A 1 95 ? -1.840 3.735 15.219 1.00 91.94 95 ASN A CA 1
ATOM 774 C C . ASN A 1 95 ? -3.115 4.578 15.043 1.00 91.94 95 ASN A C 1
ATOM 776 O O . ASN A 1 95 ? -3.239 5.314 14.066 1.00 91.94 95 ASN A O 1
ATOM 780 N N . ARG A 1 96 ? -4.045 4.484 15.997 1.00 90.31 96 ARG A N 1
ATOM 781 C CA . ARG A 1 96 ? -5.308 5.220 16.007 1.00 90.31 96 ARG A CA 1
ATOM 782 C C . ARG A 1 96 ? -5.090 6.718 16.183 1.00 90.31 96 ARG A C 1
ATOM 784 O O . ARG A 1 96 ? -5.747 7.483 15.493 1.00 90.31 96 ARG A O 1
ATOM 791 N N . GLU A 1 97 ? -4.131 7.133 17.008 1.00 91.19 97 GLU A N 1
ATOM 792 C CA . GLU A 1 97 ? -3.732 8.544 17.137 1.00 91.19 97 GLU A CA 1
ATOM 793 C C . GLU A 1 97 ? -3.236 9.121 15.803 1.00 91.19 97 GLU A C 1
ATOM 795 O O . GLU A 1 97 ? -3.613 10.226 15.416 1.00 91.19 97 GLU A O 1
ATOM 800 N N . ILE A 1 98 ? -2.435 8.352 15.055 1.00 90.31 98 ILE A N 1
ATOM 801 C CA . ILE A 1 98 ? -1.961 8.756 13.721 1.00 90.31 98 ILE A CA 1
ATOM 802 C C . ILE A 1 98 ? -3.150 8.913 12.763 1.00 90.31 98 ILE A C 1
ATOM 804 O O . ILE A 1 98 ? -3.250 9.915 12.057 1.00 90.31 98 ILE A O 1
ATOM 808 N N . LEU A 1 99 ? -4.072 7.946 12.758 1.00 90.88 99 LEU A N 1
ATOM 809 C CA . LEU A 1 99 ? -5.258 7.996 11.902 1.00 90.88 99 LEU A CA 1
ATOM 810 C C . LEU A 1 99 ? -6.220 9.122 12.301 1.00 90.88 99 LEU A C 1
ATOM 812 O O . LEU A 1 99 ? -6.799 9.744 11.418 1.00 90.88 99 LEU A O 1
ATOM 816 N N . GLN A 1 100 ? -6.375 9.423 13.593 1.00 90.75 100 GLN A N 1
ATOM 817 C CA . GLN A 1 100 ? -7.209 10.531 14.073 1.00 90.75 100 GLN A CA 1
ATOM 818 C C . GLN A 1 100 ? -6.679 11.880 13.595 1.00 90.75 100 GLN A C 1
ATOM 820 O O . GLN A 1 100 ? -7.466 12.702 13.131 1.00 90.75 100 GLN A O 1
ATOM 825 N N . LYS A 1 101 ? -5.355 12.085 13.622 1.00 89.38 101 LYS A N 1
ATOM 826 C CA . LYS A 1 101 ? -4.737 13.308 13.085 1.00 89.38 101 LYS A CA 1
ATOM 827 C C . LYS A 1 101 ? -5.033 13.503 11.595 1.00 89.38 101 LYS A C 1
ATOM 829 O O . LYS A 1 101 ? -5.242 14.631 11.166 1.00 89.38 101 LYS A O 1
ATOM 834 N N . GLU A 1 102 ? -5.066 12.424 10.809 1.00 88.19 102 GLU A N 1
ATOM 835 C CA . GLU A 1 102 ? -5.281 12.513 9.356 1.00 88.19 102 GLU A CA 1
ATOM 836 C C . GLU A 1 102 ? -6.771 12.493 8.948 1.00 88.19 102 GLU A C 1
ATOM 838 O O . GLU A 1 102 ? -7.144 13.167 7.990 1.00 88.19 102 GLU A O 1
ATOM 843 N N . CYS A 1 103 ? -7.629 11.748 9.655 1.00 85.81 103 CYS A N 1
ATOM 844 C CA . CYS A 1 103 ? -9.034 11.528 9.275 1.00 85.81 103 CYS A CA 1
ATOM 845 C C . CYS A 1 103 ? -10.049 12.352 10.082 1.00 85.81 103 CYS A C 1
ATOM 847 O O . CYS A 1 103 ? -11.201 12.432 9.661 1.00 85.81 103 CYS A O 1
ATOM 849 N N . LYS A 1 104 ? -9.654 12.955 11.216 1.00 83.62 104 LYS A N 1
ATOM 850 C CA . LYS A 1 104 ? -10.508 13.602 12.239 1.00 83.62 104 LYS A CA 1
ATOM 851 C C . LYS A 1 104 ? -11.516 12.650 12.900 1.00 83.62 104 LYS A C 1
ATOM 853 O O . LYS A 1 104 ? -11.489 12.470 14.112 1.00 83.62 104 LYS A O 1
ATOM 858 N N . VAL A 1 105 ? -12.351 11.985 12.105 1.00 86.69 105 VAL A N 1
ATOM 859 C CA . VAL A 1 105 ? -13.323 10.970 12.524 1.00 86.69 105 VAL A CA 1
ATOM 860 C C . VAL A 1 105 ? -12.877 9.601 12.020 1.00 86.69 105 VAL A C 1
ATOM 862 O O . VAL A 1 105 ? -12.461 9.454 10.870 1.00 86.69 105 VAL A O 1
ATOM 865 N N . LEU A 1 106 ? -12.977 8.582 12.874 1.00 85.31 106 LEU A N 1
ATOM 866 C CA . LEU A 1 106 ? -12.646 7.198 12.532 1.00 85.31 106 LEU A CA 1
ATOM 867 C C . LEU A 1 106 ? -13.915 6.374 12.333 1.00 85.31 106 LEU A C 1
ATOM 869 O O . LEU A 1 106 ? -14.385 5.710 13.253 1.00 85.31 106 LEU A O 1
ATOM 873 N N . SER A 1 107 ? -14.446 6.425 11.116 1.00 90.25 107 SER A N 1
ATOM 874 C CA . SER A 1 107 ? -15.498 5.542 10.630 1.00 90.25 107 SER A CA 1
ATOM 875 C C . SER A 1 107 ? -14.939 4.636 9.534 1.00 90.25 107 SER A C 1
ATOM 877 O O . SER A 1 107 ? -13.880 4.899 8.961 1.00 90.25 107 SER A O 1
ATOM 879 N N . ILE A 1 108 ? -15.659 3.564 9.205 1.00 90.06 108 ILE A N 1
ATOM 880 C CA . ILE A 1 108 ? -15.273 2.684 8.093 1.00 90.06 108 ILE A CA 1
ATOM 881 C C . ILE A 1 108 ? -15.163 3.497 6.793 1.00 90.06 108 ILE A C 1
ATOM 883 O O . ILE A 1 108 ? -14.177 3.368 6.070 1.00 90.06 108 ILE A O 1
ATOM 887 N N . ALA A 1 109 ? -16.120 4.392 6.534 1.00 92.31 109 ALA A N 1
ATOM 888 C CA . ALA A 1 109 ? -16.114 5.249 5.351 1.00 92.31 109 ALA A CA 1
ATOM 889 C C . ALA A 1 109 ? -14.900 6.195 5.315 1.00 92.31 109 ALA A C 1
ATOM 891 O O . ALA A 1 109 ? -14.239 6.308 4.279 1.00 92.31 109 ALA A O 1
ATOM 892 N N . SER A 1 110 ? -14.553 6.834 6.441 1.00 93.25 110 SER A N 1
ATOM 893 C CA . SER A 1 110 ? -13.399 7.741 6.482 1.00 93.25 110 SER A CA 1
ATOM 894 C C . SER A 1 110 ? -12.077 6.996 6.281 1.00 93.25 110 SER A C 1
ATOM 896 O O . SER A 1 110 ? -11.209 7.479 5.553 1.00 93.25 110 SER A O 1
ATOM 898 N N . LEU A 1 111 ? -11.942 5.786 6.836 1.00 93.69 111 LEU A N 1
ATOM 899 C CA . LEU A 1 111 ? -10.769 4.927 6.647 1.00 93.69 111 LEU A CA 1
ATOM 900 C C . LEU A 1 111 ? -10.636 4.411 5.212 1.00 93.69 111 LEU A C 1
ATOM 902 O O . LEU A 1 111 ? -9.522 4.337 4.690 1.00 93.69 111 LEU A O 1
ATOM 906 N N . VAL A 1 112 ? -11.748 4.073 4.555 1.00 94.31 112 VAL A N 1
ATOM 907 C CA . VAL A 1 112 ? -11.746 3.666 3.143 1.00 94.31 112 VAL A CA 1
ATOM 908 C C . VAL A 1 112 ? -11.299 4.821 2.253 1.00 94.31 112 VAL A C 1
ATOM 910 O O . VAL A 1 112 ? -10.341 4.653 1.497 1.00 94.31 112 VAL A O 1
ATOM 913 N N . ASN A 1 113 ? -11.888 6.009 2.417 1.00 94.44 113 ASN A N 1
ATOM 914 C CA . ASN A 1 113 ? -11.480 7.209 1.682 1.00 94.44 113 ASN A CA 1
ATOM 915 C C . ASN A 1 113 ? -9.993 7.532 1.927 1.00 94.44 113 ASN A C 1
ATOM 917 O O . ASN A 1 113 ? -9.214 7.783 1.004 1.00 94.44 113 ASN A O 1
ATOM 921 N N . TYR A 1 114 ? -9.546 7.425 3.178 1.00 94.88 114 TYR A N 1
ATOM 922 C CA . TYR A 1 114 ? -8.141 7.579 3.524 1.00 94.88 114 TYR A CA 1
ATOM 923 C C . TYR A 1 114 ? -7.233 6.592 2.774 1.00 94.88 114 TYR A C 1
ATOM 925 O O . TYR A 1 114 ? -6.246 6.997 2.152 1.00 94.88 114 TYR A O 1
ATOM 933 N N . MET A 1 115 ? -7.569 5.299 2.783 1.00 95.62 115 MET A N 1
ATOM 934 C CA . MET A 1 115 ? -6.822 4.281 2.043 1.00 95.62 115 MET A CA 1
ATOM 935 C C . MET A 1 115 ? -6.800 4.564 0.540 1.00 95.62 115 MET A C 1
ATOM 937 O O . MET A 1 115 ? -5.770 4.347 -0.098 1.00 95.62 115 MET A O 1
ATOM 941 N N . GLU A 1 116 ? -7.901 5.037 -0.040 1.00 95.94 116 GLU A N 1
ATOM 942 C CA . GLU A 1 116 ? -7.978 5.404 -1.456 1.00 95.94 116 GLU A CA 1
ATOM 943 C C . GLU A 1 116 ? -7.067 6.577 -1.800 1.00 95.94 116 GLU A C 1
ATOM 945 O O . GLU A 1 116 ? -6.291 6.480 -2.756 1.00 95.94 116 GLU A O 1
ATOM 950 N N . ARG A 1 117 ? -7.059 7.630 -0.973 1.00 95.38 117 ARG A N 1
ATOM 951 C CA . ARG A 1 117 ? -6.118 8.752 -1.104 1.00 95.38 117 ARG A CA 1
ATOM 952 C C . ARG A 1 117 ? -4.671 8.268 -1.053 1.00 95.38 117 ARG A C 1
ATOM 954 O O . ARG A 1 117 ? -3.893 8.571 -1.955 1.00 95.38 117 ARG A O 1
ATOM 961 N N . GLN A 1 118 ? -4.317 7.443 -0.065 1.00 96.06 118 GLN A N 1
ATOM 962 C CA . GLN A 1 118 ? -2.961 6.892 0.057 1.00 96.06 118 GLN A CA 1
ATOM 963 C C . GLN A 1 118 ? -2.587 5.987 -1.134 1.00 96.06 118 GLN A C 1
ATOM 965 O O 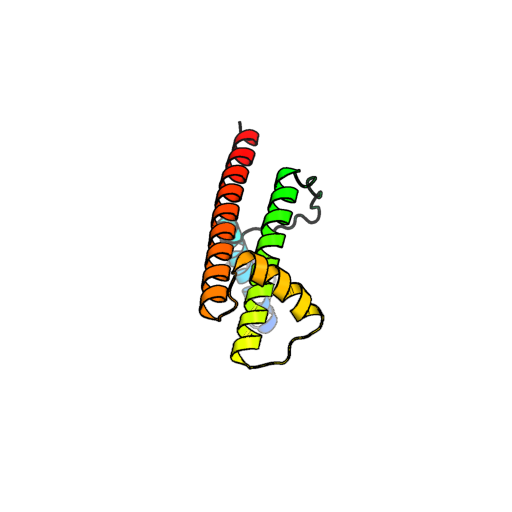. GLN A 1 118 ? -1.471 6.062 -1.653 1.00 96.06 118 GLN A O 1
ATOM 970 N N . LYS A 1 119 ? -3.513 5.153 -1.630 1.00 95.94 119 LYS A N 1
ATOM 971 C CA . LYS A 1 119 ? -3.306 4.338 -2.843 1.00 95.94 119 LYS A CA 1
ATOM 972 C C . LYS A 1 119 ? -3.105 5.217 -4.079 1.00 95.94 119 LYS A C 1
ATOM 974 O O . LYS A 1 119 ? -2.259 4.892 -4.913 1.00 95.94 119 LYS A O 1
ATOM 979 N N . CYS A 1 120 ? -3.856 6.308 -4.205 1.00 97.19 120 CYS A N 1
ATOM 980 C CA . CYS A 1 120 ? -3.712 7.268 -5.296 1.00 97.19 120 CYS A CA 1
ATOM 981 C C . CYS A 1 120 ? -2.321 7.915 -5.282 1.00 97.19 120 CYS A C 1
ATOM 983 O O . CYS A 1 120 ? -1.616 7.874 -6.293 1.00 97.19 120 CYS A O 1
ATOM 985 N N . GLU A 1 121 ? -1.870 8.394 -4.123 1.00 95.31 121 GLU A N 1
ATOM 986 C CA . GLU A 1 121 ? -0.527 8.960 -3.958 1.00 95.31 121 GLU A CA 1
ATOM 987 C C . GLU A 1 121 ? 0.572 7.941 -4.277 1.00 95.31 121 GLU A C 1
ATOM 989 O O . GLU A 1 121 ? 1.518 8.245 -5.008 1.00 95.31 121 GLU A O 1
ATOM 994 N N . LEU A 1 122 ? 0.409 6.682 -3.855 1.00 96.38 122 LEU A N 1
ATOM 995 C CA . LEU A 1 122 ? 1.342 5.616 -4.222 1.00 96.38 122 LEU A CA 1
ATOM 996 C C . LEU A 1 122 ? 1.404 5.390 -5.741 1.00 96.38 122 LEU A C 1
ATOM 998 O O . LEU A 1 122 ? 2.483 5.145 -6.283 1.00 96.38 122 LEU A O 1
ATOM 1002 N N . ARG A 1 123 ? 0.266 5.459 -6.446 1.00 95.81 123 ARG A N 1
ATOM 1003 C CA . ARG A 1 123 ? 0.214 5.328 -7.913 1.00 95.81 123 ARG A CA 1
ATOM 1004 C C . ARG A 1 123 ? 0.912 6.502 -8.597 1.00 95.81 123 ARG A C 1
ATOM 1006 O O . ARG A 1 123 ? 1.702 6.265 -9.512 1.00 95.81 123 ARG A O 1
ATOM 1013 N N . LYS A 1 124 ? 0.667 7.740 -8.153 1.00 96.12 124 LYS A N 1
ATOM 1014 C CA . LYS A 1 124 ? 1.352 8.939 -8.671 1.00 96.12 124 LYS A CA 1
ATOM 1015 C C . LYS A 1 124 ? 2.862 8.833 -8.468 1.00 96.12 124 LYS A C 1
ATOM 1017 O O . LYS A 1 124 ? 3.619 9.012 -9.420 1.00 96.12 124 LYS A O 1
ATOM 1022 N N . LEU A 1 125 ? 3.291 8.438 -7.269 1.00 94.44 125 LEU A N 1
ATOM 1023 C CA . LEU A 1 125 ? 4.700 8.259 -6.929 1.00 94.44 125 LEU A CA 1
ATOM 1024 C C . LEU A 1 125 ? 5.369 7.192 -7.813 1.00 94.44 125 LEU A C 1
ATOM 1026 O O . LEU A 1 125 ? 6.450 7.427 -8.347 1.00 94.44 125 LEU A O 1
ATOM 1030 N N . LYS A 1 126 ? 4.710 6.044 -8.024 1.00 93.00 126 LYS A N 1
ATOM 1031 C CA . LYS A 1 126 ? 5.188 4.988 -8.936 1.00 93.00 126 LYS A CA 1
ATOM 1032 C C . LYS A 1 126 ? 5.337 5.488 -10.372 1.00 93.00 126 LYS A C 1
ATOM 1034 O O . LYS A 1 126 ? 6.351 5.211 -11.007 1.00 93.00 126 LYS A O 1
ATOM 1039 N N . LYS A 1 127 ? 4.346 6.230 -10.882 1.00 94.44 127 LYS A N 1
ATOM 1040 C CA . LYS A 1 127 ? 4.394 6.814 -12.232 1.00 94.44 127 LYS A CA 1
ATOM 1041 C C . LYS A 1 127 ? 5.552 7.807 -12.367 1.00 94.44 127 LYS A C 1
ATOM 1043 O O . LYS A 1 127 ? 6.312 7.713 -13.325 1.00 94.44 127 LYS A O 1
ATOM 1048 N N . ALA A 1 128 ? 5.716 8.711 -11.401 1.00 92.06 128 ALA A N 1
ATOM 1049 C CA . ALA A 1 128 ? 6.806 9.687 -11.389 1.00 92.06 128 ALA A CA 1
ATOM 1050 C C . ALA A 1 128 ? 8.184 9.007 -11.346 1.00 92.06 128 ALA A C 1
ATOM 1052 O O . ALA A 1 128 ? 9.075 9.367 -12.113 1.00 92.06 128 ALA A O 1
ATOM 1053 N N . PHE A 1 129 ? 8.335 7.975 -10.512 1.00 91.19 129 PHE A N 1
ATOM 1054 C CA . PHE A 1 129 ? 9.557 7.176 -10.451 1.00 91.19 129 PHE A CA 1
ATOM 1055 C C . PHE A 1 129 ? 9.851 6.470 -11.779 1.00 91.19 129 PHE A C 1
ATOM 1057 O O . PHE A 1 129 ? 10.975 6.533 -12.266 1.00 91.19 129 PHE A O 1
ATOM 1064 N N . GLY A 1 130 ? 8.839 5.855 -12.398 1.00 89.50 130 GLY A N 1
ATOM 1065 C CA . GLY A 1 130 ? 8.983 5.209 -13.703 1.00 89.50 130 GLY A CA 1
ATOM 1066 C C . GLY A 1 130 ? 9.433 6.176 -14.801 1.00 89.50 130 GLY A C 1
ATOM 1067 O O . GLY A 1 130 ? 10.317 5.833 -15.577 1.00 89.50 130 GLY A O 1
ATOM 1068 N N . ARG A 1 131 ? 8.881 7.398 -14.838 1.00 90.75 131 ARG A N 1
ATOM 1069 C CA . ARG A 1 131 ? 9.317 8.453 -15.773 1.00 90.75 131 ARG A CA 1
ATOM 1070 C C . ARG A 1 131 ? 10.769 8.855 -15.529 1.00 90.75 131 ARG A C 1
ATOM 1072 O O . ARG A 1 131 ? 11.561 8.872 -16.460 1.00 90.75 131 ARG A O 1
ATOM 1079 N N . LYS A 1 132 ? 11.132 9.125 -14.272 1.00 87.88 132 LYS A N 1
ATOM 1080 C CA . LYS A 1 132 ? 12.497 9.527 -13.917 1.00 87.88 132 LYS A CA 1
ATOM 1081 C C . LYS A 1 132 ? 13.522 8.447 -14.257 1.00 87.88 132 LYS A C 1
ATOM 1083 O O . LYS A 1 132 ? 14.569 8.769 -14.798 1.00 87.88 132 LYS A O 1
ATOM 1088 N N . LYS A 1 133 ? 13.193 7.181 -13.994 1.00 88.25 133 LYS A N 1
ATOM 1089 C CA . LYS A 1 133 ? 14.045 6.041 -14.338 1.00 88.25 133 LYS A CA 1
ATOM 1090 C C . LYS A 1 133 ? 14.310 5.966 -15.847 1.00 88.25 133 LYS A C 1
ATOM 1092 O O . LYS A 1 133 ? 15.462 5.846 -16.231 1.00 88.25 133 LYS A O 1
ATOM 1097 N N . LYS A 1 134 ? 13.274 6.110 -16.681 1.00 88.50 134 LYS A N 1
ATOM 1098 C CA . LYS A 1 134 ? 13.428 6.139 -18.147 1.00 88.50 134 LYS A CA 1
ATOM 1099 C C . LYS A 1 134 ? 14.305 7.300 -18.618 1.00 88.50 134 LYS A C 1
ATOM 1101 O O . LYS A 1 134 ? 15.150 7.106 -19.478 1.00 88.50 134 LYS A O 1
ATOM 1106 N N . ASN A 1 135 ? 14.132 8.486 -18.033 1.00 87.06 135 ASN A N 1
ATOM 1107 C CA . ASN A 1 135 ? 14.956 9.650 -18.369 1.00 87.06 135 ASN A CA 1
ATOM 1108 C C . ASN A 1 135 ? 16.422 9.460 -17.954 1.00 87.06 135 ASN A C 1
ATOM 1110 O O . ASN A 1 135 ? 17.313 9.913 -18.659 1.00 87.06 135 ASN A O 1
ATOM 1114 N N . GLU A 1 136 ? 16.680 8.824 -16.807 1.00 84.19 136 GLU A N 1
ATOM 1115 C CA . GLU A 1 136 ? 18.042 8.468 -16.393 1.00 84.19 136 GLU A CA 1
ATOM 1116 C C . GLU A 1 136 ? 18.649 7.437 -17.350 1.00 84.19 136 GLU A C 1
ATOM 1118 O O . GLU A 1 136 ? 19.785 7.617 -17.756 1.00 84.19 136 GLU A O 1
ATOM 1123 N N . GLU A 1 137 ? 17.898 6.409 -17.753 1.00 83.31 137 GLU A N 1
ATOM 1124 C CA . GLU A 1 137 ? 18.356 5.396 -18.717 1.00 83.31 137 GLU A CA 1
ATOM 1125 C C . GLU A 1 137 ? 18.667 5.996 -20.097 1.00 83.31 137 GLU A C 1
ATOM 1127 O O . GLU A 1 137 ? 19.695 5.654 -20.667 1.00 83.31 137 GLU A O 1
ATOM 1132 N N . ALA A 1 138 ? 17.844 6.925 -20.597 1.00 83.12 138 ALA A N 1
ATOM 1133 C CA . ALA A 1 138 ? 18.094 7.620 -21.864 1.00 83.12 138 ALA A CA 1
ATOM 1134 C C . ALA A 1 138 ? 19.405 8.427 -21.846 1.00 83.12 138 ALA A C 1
ATOM 1136 O O . ALA A 1 138 ? 20.173 8.367 -22.794 1.00 83.12 138 ALA A O 1
ATOM 1137 N N . ARG A 1 139 ? 19.718 9.096 -20.727 1.00 79.12 139 ARG A N 1
ATOM 1138 C CA . ARG A 1 139 ? 20.960 9.877 -20.554 1.00 79.12 139 ARG A CA 1
ATOM 1139 C C . ARG A 1 139 ? 22.251 9.052 -20.548 1.00 79.12 139 ARG A C 1
ATOM 1141 O O . ARG A 1 139 ? 23.318 9.645 -20.533 1.00 79.12 139 ARG A O 1
ATOM 1148 N N . PHE A 1 140 ? 22.165 7.728 -20.433 1.00 70.12 140 PHE A N 1
ATOM 1149 C CA . PHE A 1 140 ? 23.327 6.835 -20.512 1.00 70.12 140 PHE A CA 1
ATOM 1150 C C . PHE A 1 140 ? 23.502 6.213 -21.905 1.00 70.12 140 PHE A C 1
ATOM 1152 O O . PHE A 1 140 ? 24.472 5.487 -22.104 1.00 70.12 140 PHE A O 1
ATOM 1159 N N . ILE A 1 141 ? 22.533 6.400 -22.808 1.00 66.31 141 ILE A N 1
ATOM 1160 C CA . ILE A 1 141 ? 22.544 5.838 -24.167 1.00 66.31 141 ILE A CA 1
ATOM 1161 C C . ILE A 1 141 ? 23.022 6.883 -25.193 1.00 66.31 141 ILE A C 1
ATOM 1163 O O . ILE A 1 141 ? 23.547 6.480 -26.228 1.00 66.31 141 ILE A O 1
ATOM 1167 N N . ASP A 1 142 ? 22.885 8.178 -24.882 1.00 47.91 142 ASP A N 1
ATOM 1168 C CA . ASP A 1 142 ? 23.549 9.295 -25.576 1.00 47.91 142 ASP A CA 1
ATOM 1169 C C . ASP A 1 142 ? 25.011 9.450 -25.116 1.00 47.91 142 ASP A C 1
ATOM 1171 O O . ASP A 1 142 ? 25.873 9.744 -25.975 1.00 47.91 142 ASP A O 1
#

Radius of gyration: 29.0 Å; chains: 1; bounding box: 43×68×63 Å

Organism: Acropora cervicornis (NCBI:txid6130)

Foldseek 3Di:
DPVVVVPPDDCVPPVVVVVVVVVVVVVVVVVVVCVVVVVPPPPPPPPDPPVPPQDPVNVVLCVLLVVLVVLLVLLVVLLVCVVVVHDQDPVNVVSVVVLCVVQVDDDNVSSVVVSVVSVVVSVVSVVVVVVVVVVVVVVVVD

Secondary structure (DSSP, 8-state):
--GGGTTT--TTT-HHHHHHHHHHHHHHHHHHHHHHTT-S---------------HHHHHHHHHHHHHHHHHHHHHHHHHHHHTTPPPPHHHHHHHHHHHHHHSS--HHHHHHHHHHHHHHHHHHHHHHHHHHHHHHHTTT-